Protein AF-A0A969HZE0-F1 (afdb_monomer)

Structure (mmCIF, N/CA/C/O backbone):
data_AF-A0A969HZE0-F1
#
_entry.id   AF-A0A969HZE0-F1
#
loop_
_atom_site.group_PDB
_atom_site.id
_atom_site.type_symbol
_atom_site.label_atom_id
_atom_site.label_alt_id
_atom_site.label_comp_id
_atom_site.label_asym_id
_atom_site.label_entity_id
_atom_site.label_seq_id
_atom_site.pdbx_PDB_ins_code
_atom_site.Cartn_x
_atom_site.Cartn_y
_atom_site.Cartn_z
_atom_site.occupancy
_atom_site.B_iso_or_equiv
_atom_site.auth_seq_id
_atom_site.auth_comp_id
_atom_site.auth_asym_id
_atom_site.auth_atom_id
_atom_site.pdbx_PDB_model_num
ATOM 1 N N . MET A 1 1 ? -9.388 -2.774 -2.047 1.00 79.88 1 MET A N 1
ATOM 2 C CA . MET A 1 1 ? -8.706 -2.949 -3.350 1.00 79.88 1 MET A CA 1
ATOM 3 C C . MET A 1 1 ? -7.986 -1.695 -3.835 1.00 79.88 1 MET A C 1
ATOM 5 O O . MET A 1 1 ? -6.801 -1.813 -4.096 1.00 79.88 1 MET A O 1
ATOM 9 N N . ASP A 1 2 ? -8.616 -0.514 -3.912 1.00 85.75 2 ASP A N 1
ATOM 10 C CA . ASP A 1 2 ? -7.938 0.722 -4.376 1.00 85.75 2 ASP A CA 1
ATOM 11 C C . ASP A 1 2 ? -6.625 1.026 -3.623 1.00 85.75 2 ASP A C 1
ATOM 13 O O . ASP A 1 2 ? -5.567 1.162 -4.235 1.00 85.75 2 ASP A O 1
ATOM 17 N N . LEU A 1 3 ? -6.665 1.025 -2.285 1.00 89.75 3 LEU A N 1
ATOM 18 C CA . LEU A 1 3 ? -5.475 1.239 -1.450 1.00 89.75 3 LEU A CA 1
ATOM 19 C C . LEU A 1 3 ? -4.374 0.200 -1.699 1.00 89.75 3 LEU A C 1
ATOM 21 O O . LEU A 1 3 ? -3.202 0.550 -1.747 1.00 89.75 3 LEU A O 1
ATOM 25 N N . MET A 1 4 ? -4.749 -1.063 -1.909 1.00 89.81 4 MET A N 1
ATOM 26 C CA . MET A 1 4 ? -3.790 -2.153 -2.100 1.00 89.81 4 MET A CA 1
ATOM 27 C C . MET A 1 4 ? -3.133 -2.108 -3.491 1.00 89.81 4 MET A C 1
ATOM 29 O O . MET A 1 4 ? -1.959 -2.428 -3.623 1.00 89.81 4 MET A O 1
ATOM 33 N N . LEU A 1 5 ? -3.863 -1.684 -4.533 1.00 90.19 5 LEU A N 1
ATOM 34 C CA . LEU A 1 5 ? -3.325 -1.568 -5.897 1.00 90.19 5 LEU A CA 1
ATOM 35 C C . LEU A 1 5 ? -2.460 -0.318 -6.083 1.00 90.19 5 LEU A C 1
ATOM 37 O O . LEU A 1 5 ? -1.449 -0.353 -6.789 1.00 90.19 5 LEU A O 1
ATOM 41 N N . THR A 1 6 ? -2.864 0.792 -5.465 1.00 88.19 6 THR A N 1
ATOM 42 C CA . THR A 1 6 ? -2.139 2.064 -5.559 1.00 88.19 6 THR A CA 1
ATOM 43 C C . THR A 1 6 ? -0.951 2.122 -4.603 1.00 88.19 6 THR A C 1
ATOM 45 O O . THR A 1 6 ? 0.063 2.721 -4.955 1.00 88.19 6 THR A O 1
ATOM 48 N N . GLY A 1 7 ? -1.052 1.490 -3.428 1.00 88.25 7 GLY A N 1
ATOM 49 C CA . GLY A 1 7 ? -0.051 1.578 -2.362 1.00 88.25 7 GLY A CA 1
ATOM 50 C C . GLY A 1 7 ? 0.042 2.974 -1.738 1.00 88.25 7 GLY A C 1
ATOM 51 O O . GLY A 1 7 ? 1.069 3.320 -1.161 1.00 88.25 7 GLY A O 1
ATOM 52 N N . ARG A 1 8 ? -0.992 3.811 -1.902 1.00 92.38 8 ARG A N 1
ATOM 53 C CA . ARG A 1 8 ? -0.968 5.206 -1.446 1.00 92.38 8 ARG A CA 1
ATOM 54 C C . ARG A 1 8 ? -1.180 5.319 0.062 1.00 92.38 8 ARG A C 1
ATOM 56 O O . ARG A 1 8 ? -2.030 4.638 0.632 1.00 92.38 8 ARG A O 1
ATOM 63 N N . SER A 1 9 ? -0.483 6.268 0.678 1.00 93.56 9 SER A N 1
ATOM 64 C CA . SER A 1 9 ? -0.722 6.655 2.069 1.00 93.56 9 SER A CA 1
ATOM 65 C C . SER A 1 9 ? -2.033 7.434 2.207 1.00 93.56 9 SER A C 1
ATOM 67 O O . SER A 1 9 ? -2.369 8.267 1.363 1.00 93.56 9 SER A O 1
ATOM 69 N N . VAL A 1 10 ? -2.761 7.194 3.298 1.00 94.44 10 VAL A N 1
ATOM 70 C CA . VAL A 1 10 ? -4.042 7.853 3.597 1.00 94.44 10 VAL A CA 1
ATOM 71 C C . VAL A 1 10 ? -3.855 8.834 4.750 1.00 94.44 10 VAL A C 1
ATOM 73 O O . VAL A 1 10 ? -3.276 8.491 5.779 1.00 94.44 10 VAL A O 1
ATOM 76 N N . ARG A 1 11 ? -4.346 10.070 4.597 1.00 95.25 11 ARG A N 1
ATOM 77 C CA . ARG A 1 11 ? -4.294 11.075 5.675 1.00 95.25 11 ARG A CA 1
ATOM 78 C C . ARG A 1 11 ? -5.274 10.718 6.804 1.00 95.25 11 ARG A C 1
ATOM 80 O O . ARG A 1 11 ? -6.337 10.179 6.504 1.00 95.25 11 ARG A O 1
ATOM 87 N N . PRO A 1 12 ? -5.025 11.117 8.066 1.00 94.31 12 PRO A N 1
ATOM 88 C CA . PRO A 1 12 ? -5.867 10.721 9.203 1.00 94.31 12 PRO A CA 1
ATOM 89 C C . PRO A 1 12 ? -7.367 11.021 9.030 1.00 94.31 12 PRO A C 1
ATOM 91 O O . PRO A 1 12 ? -8.204 10.153 9.254 1.00 94.31 12 PRO A O 1
ATOM 94 N N . LYS A 1 13 ? -7.724 12.216 8.535 1.00 94.81 13 LYS A N 1
ATOM 95 C CA . LYS A 1 13 ? -9.129 12.581 8.259 1.00 94.81 13 LYS A CA 1
ATOM 96 C C . LYS A 1 13 ? -9.785 11.674 7.210 1.00 94.81 13 LYS A C 1
ATOM 98 O O . LYS A 1 13 ? -10.935 11.284 7.364 1.00 94.81 13 LYS A O 1
ATOM 103 N N . GLN A 1 14 ? -9.047 11.324 6.156 1.00 93.44 14 GLN A N 1
ATOM 104 C CA . GLN A 1 14 ? -9.534 10.417 5.114 1.00 93.44 14 GLN A CA 1
ATOM 105 C C . GLN A 1 14 ? -9.658 8.988 5.646 1.00 93.44 14 GLN A C 1
ATOM 107 O O . GLN A 1 14 ? -10.640 8.322 5.345 1.00 93.44 14 GLN A O 1
ATOM 112 N N . ALA A 1 15 ? -8.702 8.542 6.466 1.00 93.94 15 ALA A N 1
ATOM 113 C CA . ALA A 1 15 ? -8.730 7.230 7.102 1.00 93.94 15 ALA A CA 1
ATOM 114 C C . ALA A 1 15 ? -9.975 7.066 7.987 1.00 93.94 15 ALA A C 1
ATOM 116 O O . ALA A 1 15 ? -10.615 6.018 7.938 1.00 93.94 15 ALA A O 1
ATOM 117 N N . LEU A 1 16 ? -10.360 8.110 8.732 1.00 92.31 16 LEU A N 1
ATOM 118 C CA . LEU A 1 16 ? -11.598 8.119 9.515 1.00 92.31 16 LEU A CA 1
ATOM 119 C C . LEU A 1 16 ? -12.835 8.027 8.609 1.00 92.31 16 LEU A C 1
ATOM 121 O O . LEU A 1 16 ? -13.724 7.220 8.865 1.00 92.31 16 LEU A O 1
ATOM 125 N N . ALA A 1 17 ? -12.872 8.812 7.526 1.00 90.88 17 ALA A N 1
ATOM 126 C CA . ALA A 1 17 ? -14.007 8.857 6.601 1.00 90.88 17 ALA A CA 1
ATOM 127 C C . ALA A 1 17 ? -14.256 7.523 5.875 1.00 90.88 17 ALA A C 1
ATOM 129 O O . ALA A 1 17 ? -15.404 7.144 5.664 1.00 90.88 17 ALA A O 1
ATOM 130 N N . ILE A 1 18 ? -13.192 6.798 5.511 1.00 88.88 18 ILE A N 1
ATOM 131 C CA . ILE A 1 18 ? -13.303 5.474 4.871 1.00 88.88 18 ILE A CA 1
ATOM 132 C C . ILE A 1 18 ? -13.442 4.326 5.881 1.00 88.88 18 ILE A C 1
ATOM 134 O O . ILE A 1 18 ? -13.531 3.170 5.474 1.00 88.88 18 ILE A O 1
ATOM 138 N N . GLY A 1 19 ? -13.428 4.629 7.182 1.00 87.88 19 GLY A N 1
ATOM 139 C CA . GLY A 1 19 ? -13.554 3.640 8.250 1.00 87.88 19 GLY A CA 1
ATOM 140 C C . GLY A 1 19 ? -12.313 2.775 8.484 1.00 87.88 19 GLY A C 1
ATOM 141 O O . GLY A 1 19 ? -12.443 1.707 9.067 1.00 87.88 19 GLY A O 1
ATOM 142 N N . LEU A 1 20 ? -11.129 3.219 8.047 1.00 89.88 20 LEU A N 1
ATOM 143 C CA . LEU A 1 20 ? -9.850 2.553 8.337 1.00 89.88 20 LEU A CA 1
ATOM 144 C C . LEU A 1 20 ? -9.406 2.769 9.794 1.00 89.88 20 LEU A C 1
ATOM 146 O O . LEU A 1 20 ? -8.692 1.939 10.345 1.00 89.88 20 LEU A O 1
ATOM 150 N N . VAL A 1 21 ? -9.817 3.884 10.405 1.00 92.06 21 VAL A N 1
ATOM 151 C CA . VAL A 1 21 ? -9.621 4.171 11.834 1.00 92.06 21 VAL A CA 1
ATOM 152 C C . VAL A 1 21 ? -10.948 4.561 12.480 1.00 92.06 21 VAL A C 1
ATOM 154 O O . VAL A 1 21 ? -11.819 5.144 11.826 1.00 92.06 21 VAL A O 1
ATOM 157 N N . ASP A 1 22 ? -11.096 4.270 13.770 1.00 90.06 22 ASP A N 1
ATOM 158 C CA . ASP A 1 22 ? -12.336 4.545 14.505 1.00 90.06 22 ASP A CA 1
ATOM 159 C C . ASP A 1 22 ? -12.388 5.957 15.091 1.00 90.06 22 ASP A C 1
ATOM 161 O O . ASP A 1 22 ? -13.452 6.579 15.098 1.00 90.06 22 ASP A O 1
ATOM 165 N N . ARG A 1 23 ? -11.249 6.482 15.565 1.00 91.06 23 ARG A N 1
ATOM 166 C CA . ARG A 1 23 ? -11.141 7.818 16.172 1.00 91.06 23 ARG A CA 1
ATOM 167 C C . ARG A 1 23 ? -9.825 8.505 15.821 1.00 91.06 23 ARG A C 1
ATOM 169 O O . ARG A 1 23 ? -8.823 7.860 15.529 1.00 91.06 23 ARG A O 1
ATOM 176 N N . LEU A 1 24 ? -9.843 9.834 15.893 1.00 94.12 24 LEU A N 1
ATOM 177 C CA . LEU A 1 24 ? -8.666 10.694 15.790 1.00 94.12 24 LEU A CA 1
ATOM 178 C C . LEU A 1 24 ? -8.455 11.401 17.126 1.00 94.12 24 LEU A C 1
ATOM 180 O O . LEU A 1 24 ? -9.420 11.864 17.727 1.00 94.12 24 LEU A O 1
ATOM 184 N N . ALA A 1 25 ? -7.205 11.509 17.562 1.00 94.25 25 ALA A N 1
ATOM 185 C CA . ALA A 1 25 ? -6.850 12.211 18.788 1.00 94.25 25 ALA A CA 1
ATOM 186 C C . ALA A 1 25 ? -5.553 13.016 18.604 1.00 94.25 25 ALA A C 1
ATOM 188 O O . ALA A 1 25 ? -4.701 12.633 17.791 1.00 94.25 25 ALA A O 1
ATOM 189 N N . PRO A 1 26 ? -5.374 14.123 19.349 1.00 94.56 26 PRO A N 1
ATOM 190 C CA . PRO A 1 26 ? -4.096 14.818 19.434 1.00 94.56 26 PRO A CA 1
ATOM 191 C C . PRO A 1 26 ? -3.003 13.907 19.996 1.00 94.56 26 PRO A C 1
ATOM 193 O O . PRO A 1 26 ? -3.267 13.046 20.834 1.00 94.56 26 PRO A O 1
ATOM 196 N N . ARG A 1 27 ? -1.747 14.144 19.594 1.00 94.19 27 ARG A N 1
ATOM 197 C CA . ARG A 1 27 ? -0.605 13.292 19.968 1.00 94.19 27 ARG A CA 1
ATOM 198 C C . ARG A 1 27 ? -0.459 13.098 21.483 1.00 94.19 27 ARG A C 1
ATOM 200 O O . ARG A 1 27 ? -0.150 11.995 21.913 1.00 94.19 27 ARG A O 1
ATOM 207 N N . ALA A 1 28 ? -0.722 14.143 22.268 1.00 95.88 28 ALA A N 1
ATOM 208 C CA . ALA A 1 28 ? -0.632 14.109 23.728 1.00 95.88 28 ALA A CA 1
ATOM 209 C C . ALA A 1 28 ? -1.649 13.157 24.388 1.00 95.88 28 ALA A C 1
ATOM 211 O O . ALA A 1 28 ? -1.376 12.620 25.453 1.00 95.88 28 ALA A O 1
ATOM 212 N N . GLN A 1 29 ? -2.796 12.919 23.746 1.00 95.12 29 GLN A N 1
ATOM 213 C CA . GLN A 1 29 ? -3.910 12.145 24.307 1.00 95.12 29 GLN A CA 1
ATOM 214 C C . GLN A 1 29 ? -4.049 10.752 23.677 1.00 95.12 29 GLN A C 1
ATOM 216 O O . GLN A 1 29 ? -4.947 9.999 24.047 1.00 95.12 29 GLN A O 1
ATOM 221 N N . LEU A 1 30 ? -3.172 10.377 22.734 1.00 94.38 30 LEU A N 1
ATOM 222 C CA . LEU A 1 30 ? -3.281 9.110 21.997 1.00 94.38 30 LEU A CA 1
ATOM 223 C C . LEU A 1 30 ? -3.383 7.896 22.926 1.00 94.38 30 LEU A C 1
ATOM 225 O O . LEU A 1 30 ? -4.243 7.046 22.721 1.00 94.38 30 LEU A O 1
ATOM 229 N N . ASN A 1 31 ? -2.542 7.837 23.961 1.00 95.19 31 ASN A N 1
ATOM 230 C CA . ASN A 1 31 ? -2.517 6.710 24.894 1.00 95.19 31 ASN A CA 1
ATOM 231 C C . ASN A 1 31 ? -3.789 6.627 25.738 1.00 95.19 31 ASN A C 1
ATOM 233 O O . ASN A 1 31 ? -4.286 5.536 26.000 1.00 95.19 31 ASN A O 1
ATOM 237 N N . GLU A 1 32 ? -4.313 7.769 26.169 1.00 94.62 32 GLU A N 1
ATOM 238 C CA . GLU A 1 32 ? -5.529 7.820 26.973 1.00 94.62 32 GLU A CA 1
ATOM 239 C C . GLU A 1 32 ? -6.747 7.402 26.145 1.00 94.62 32 GLU A C 1
ATOM 241 O O . GLU A 1 32 ? -7.491 6.506 26.543 1.0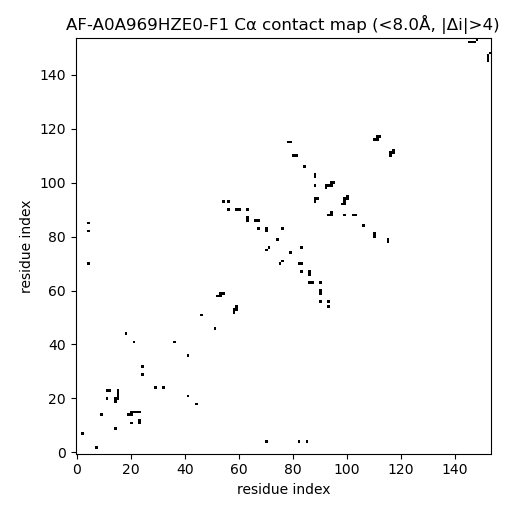0 94.62 32 GLU A O 1
ATOM 246 N N . VAL A 1 33 ? -6.888 7.956 24.938 1.00 93.88 33 VAL A N 1
ATOM 247 C CA . VAL A 1 33 ? -7.973 7.602 24.012 1.00 93.88 33 VAL A CA 1
ATOM 248 C C . VAL A 1 33 ? -7.882 6.135 23.582 1.00 93.88 33 VAL A C 1
ATOM 250 O O . VAL A 1 33 ? -8.910 5.467 23.482 1.00 93.88 33 VAL A O 1
ATOM 253 N N . ALA A 1 34 ? -6.673 5.602 23.375 1.00 93.81 34 ALA A N 1
ATOM 254 C CA . ALA A 1 34 ? -6.472 4.187 23.068 1.00 93.81 34 ALA A CA 1
ATOM 255 C C . ALA A 1 34 ? -6.903 3.277 24.230 1.00 93.81 34 ALA A C 1
ATOM 257 O O . ALA A 1 34 ? -7.599 2.291 23.996 1.00 93.81 34 ALA A O 1
ATOM 258 N N . LYS A 1 35 ? -6.560 3.625 25.481 1.00 95.06 35 LYS A N 1
ATOM 259 C CA . LYS A 1 35 ? -7.024 2.892 26.673 1.00 95.06 35 LYS A CA 1
ATOM 260 C C . LYS A 1 35 ? -8.547 2.916 26.785 1.00 95.06 35 LYS A C 1
ATOM 262 O O . LYS A 1 35 ? -9.157 1.876 27.008 1.00 95.06 35 LYS A O 1
ATOM 267 N N . GLN A 1 36 ? -9.163 4.079 26.584 1.00 93.75 36 GLN A N 1
ATOM 268 C CA . GLN A 1 36 ? -10.621 4.213 26.617 1.00 93.75 36 GLN A CA 1
ATOM 269 C C . GLN A 1 36 ? -11.303 3.374 25.528 1.00 93.75 36 GLN A C 1
ATOM 271 O O . GLN A 1 36 ? -12.315 2.738 25.806 1.00 93.75 36 GLN A O 1
ATOM 276 N N . LEU A 1 37 ? -10.742 3.334 24.314 1.00 92.62 37 LEU A N 1
ATOM 277 C CA . LEU A 1 37 ? -11.232 2.481 23.225 1.00 92.62 37 LEU A CA 1
ATOM 278 C C . LEU A 1 37 ? -11.061 0.988 23.522 1.00 92.62 37 LEU A C 1
ATOM 280 O O . LEU A 1 37 ? -11.927 0.204 23.155 1.00 92.62 37 LEU A O 1
ATOM 284 N N . ALA A 1 38 ? -9.969 0.588 24.173 1.00 91.75 38 ALA A N 1
ATOM 285 C CA . ALA A 1 38 ? -9.745 -0.806 24.547 1.00 91.75 38 ALA A CA 1
ATOM 286 C C . ALA A 1 38 ? -10.716 -1.274 25.645 1.00 91.75 38 ALA A C 1
ATOM 288 O O . ALA A 1 38 ? -11.190 -2.405 25.595 1.00 91.75 38 ALA A O 1
ATOM 289 N N . LEU A 1 39 ? -11.025 -0.402 26.612 1.00 94.88 39 LEU A N 1
ATOM 290 C CA . LEU A 1 39 ? -11.981 -0.690 27.687 1.00 94.88 39 LEU A CA 1
ATOM 291 C C . LEU A 1 39 ? -13.436 -0.659 27.201 1.00 94.88 39 LEU A C 1
ATOM 293 O O . LEU A 1 39 ? -14.241 -1.471 27.643 1.00 94.88 39 LEU A O 1
ATOM 297 N N . ASN A 1 40 ? -13.766 0.258 26.289 1.00 91.44 40 ASN A N 1
ATOM 298 C CA . ASN A 1 40 ? -15.103 0.418 25.719 1.00 91.44 40 ASN A CA 1
ATOM 299 C C . ASN A 1 40 ? -15.028 0.339 24.186 1.00 91.44 40 ASN A C 1
ATOM 301 O O . ASN A 1 40 ? -15.056 1.379 23.511 1.00 91.44 40 ASN A O 1
ATOM 305 N N . PRO A 1 41 ? -14.897 -0.876 23.623 1.00 87.06 41 PRO A N 1
ATOM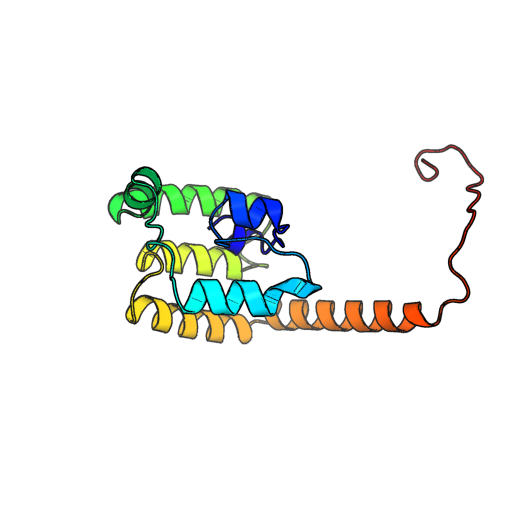 306 C CA . PRO A 1 41 ? -14.737 -1.048 22.190 1.00 87.06 41 PRO A CA 1
ATOM 307 C C . PRO A 1 41 ? -16.007 -0.613 21.446 1.00 87.06 41 PRO A C 1
ATOM 309 O O . PRO A 1 41 ? -17.114 -1.000 21.830 1.00 87.06 41 PRO A O 1
ATOM 312 N N . PRO A 1 42 ? -15.883 0.184 20.368 1.00 84.88 42 PRO A N 1
ATOM 313 C CA . PRO A 1 42 ? -17.024 0.502 19.525 1.00 84.88 42 PRO A CA 1
ATOM 314 C C . PRO A 1 42 ? -17.550 -0.772 18.839 1.00 84.88 42 PRO A C 1
ATOM 316 O O . PRO A 1 42 ? -16.796 -1.732 18.646 1.00 84.88 42 PRO A O 1
ATOM 319 N N . PRO A 1 43 ? -18.829 -0.792 18.423 1.00 83.31 43 PRO A N 1
ATOM 320 C CA . PRO A 1 43 ? -19.370 -1.918 17.675 1.00 83.31 43 PRO A CA 1
ATOM 321 C C . PRO A 1 43 ? -18.567 -2.134 16.390 1.00 83.31 43 PRO A C 1
ATOM 323 O O . PRO A 1 43 ? -18.206 -1.179 15.696 1.00 83.31 43 PRO A O 1
ATOM 326 N N . GLN A 1 44 ? -18.307 -3.401 16.062 1.00 78.69 44 GLN A N 1
ATOM 327 C CA . GLN A 1 44 ? -17.553 -3.753 14.865 1.00 78.69 44 GLN A CA 1
ATOM 328 C C . GLN A 1 44 ? -18.259 -3.211 13.621 1.00 78.69 44 GLN A C 1
ATOM 330 O O . GLN A 1 44 ? -19.397 -3.574 13.307 1.00 78.69 44 GLN A O 1
ATOM 335 N N . ARG A 1 45 ? -17.565 -2.343 12.881 1.00 73.81 45 ARG A N 1
ATOM 336 C CA . ARG A 1 45 ? -18.054 -1.864 11.592 1.00 73.81 45 ARG A CA 1
ATOM 337 C C . ARG A 1 45 ? -18.006 -3.008 10.601 1.00 73.81 45 ARG A C 1
ATOM 339 O O . ARG A 1 45 ? -16.948 -3.526 10.257 1.00 73.81 45 ARG A O 1
ATOM 346 N N . SER A 1 46 ? -19.177 -3.386 10.123 1.00 69.56 46 SER A N 1
ATOM 347 C CA . SER A 1 46 ? -19.292 -4.384 9.078 1.00 69.56 46 SER A CA 1
ATOM 348 C C . SER A 1 46 ? -19.284 -3.710 7.705 1.00 69.56 46 SER A C 1
ATOM 350 O O . SER A 1 46 ? -19.775 -2.589 7.562 1.00 69.56 46 SER A O 1
ATOM 352 N N . ALA A 1 47 ? -18.730 -4.384 6.694 1.00 71.50 47 ALA A N 1
ATOM 353 C CA . ALA A 1 47 ? -18.738 -3.868 5.328 1.00 71.50 47 ALA A CA 1
ATOM 354 C C . ALA A 1 47 ? -20.171 -3.515 4.898 1.00 71.50 47 ALA A C 1
ATOM 356 O O . ALA A 1 47 ? -21.105 -4.281 5.169 1.00 71.50 47 ALA A O 1
ATOM 357 N N . SER A 1 48 ? -20.323 -2.373 4.219 1.00 77.19 48 SER A N 1
ATOM 358 C CA . SER A 1 48 ? -21.617 -1.911 3.702 1.00 77.19 48 SER A CA 1
ATOM 359 C C . SER A 1 48 ? -22.262 -2.998 2.838 1.00 77.19 48 SER A C 1
ATOM 361 O O . SER A 1 48 ? -21.560 -3.765 2.175 1.00 77.19 48 SER A O 1
ATOM 363 N N . PHE A 1 49 ? -23.595 -3.062 2.810 1.00 72.75 49 PHE A N 1
ATOM 364 C CA . PHE A 1 49 ? -24.340 -4.049 2.020 1.00 72.75 49 PHE A CA 1
ATOM 365 C C . PHE A 1 49 ? -23.871 -4.095 0.555 1.00 72.75 49 PHE A C 1
ATOM 367 O O . PHE A 1 49 ? -23.647 -5.169 0.002 1.00 72.75 49 PHE A O 1
ATOM 374 N N . VAL A 1 50 ? -23.583 -2.928 -0.031 1.00 72.31 50 VAL A N 1
ATOM 375 C CA . VAL A 1 50 ? -23.025 -2.808 -1.387 1.00 72.31 50 VAL A CA 1
ATOM 376 C C . VAL A 1 50 ? -21.640 -3.458 -1.493 1.00 72.31 50 VAL A C 1
ATOM 378 O O . VAL A 1 50 ? -21.367 -4.182 -2.444 1.00 72.31 50 VAL A O 1
ATOM 381 N N . GLN A 1 51 ? -20.760 -3.258 -0.510 1.00 74.69 51 GLN A N 1
ATOM 382 C CA . GLN A 1 51 ? -19.423 -3.869 -0.499 1.00 74.69 51 GLN A CA 1
ATOM 383 C C . GLN A 1 51 ? -19.492 -5.388 -0.325 1.00 74.69 51 GLN A C 1
ATOM 385 O O . GLN A 1 51 ? -18.712 -6.111 -0.942 1.00 74.69 51 GLN A O 1
ATOM 390 N N . ARG A 1 52 ? -20.439 -5.883 0.480 1.00 75.00 52 ARG A N 1
ATOM 391 C CA . ARG A 1 52 ? -20.701 -7.322 0.619 1.00 75.00 52 ARG A CA 1
ATOM 392 C C . ARG A 1 52 ? -21.184 -7.921 -0.701 1.00 75.00 52 ARG A C 1
ATOM 394 O O . ARG A 1 52 ? -20.658 -8.950 -1.111 1.00 75.00 52 ARG A O 1
ATOM 401 N N . LEU A 1 53 ? -22.101 -7.239 -1.392 1.00 73.81 53 LEU A N 1
ATOM 402 C CA . LEU A 1 53 ? -22.614 -7.655 -2.699 1.00 73.81 53 LEU A CA 1
ATOM 403 C C . LEU A 1 53 ? -21.504 -7.691 -3.763 1.00 73.81 53 LEU A C 1
ATOM 405 O O . LEU A 1 53 ? -21.380 -8.660 -4.507 1.00 73.81 53 LEU A O 1
ATOM 409 N N . LEU A 1 54 ? -20.642 -6.672 -3.798 1.00 71.69 54 LEU A N 1
ATOM 410 C CA . LEU A 1 54 ? -19.497 -6.617 -4.717 1.00 71.69 54 LEU A CA 1
ATOM 411 C C . LEU A 1 54 ? -18.422 -7.669 -4.402 1.00 71.69 54 LEU A C 1
ATOM 413 O O . LEU A 1 54 ? -17.671 -8.069 -5.292 1.00 71.69 54 LEU A O 1
ATOM 417 N N . ASN A 1 55 ? -18.361 -8.135 -3.154 1.00 74.69 55 ASN A N 1
ATOM 418 C CA . ASN A 1 55 ? -17.496 -9.230 -2.726 1.00 74.69 55 ASN A CA 1
ATOM 419 C C . ASN A 1 55 ? -18.121 -10.618 -2.944 1.00 74.69 55 ASN A C 1
ATOM 421 O O . ASN A 1 55 ? -17.486 -11.605 -2.574 1.00 74.69 55 ASN A O 1
ATOM 425 N N . LEU A 1 56 ? -19.304 -10.747 -3.553 1.00 76.88 56 LEU A N 1
ATOM 426 C CA . LEU A 1 56 ? -19.872 -12.053 -3.897 1.00 76.88 56 LEU A CA 1
ATOM 427 C C . LEU A 1 56 ? -19.055 -12.755 -4.991 1.00 76.88 56 LEU A C 1
ATOM 429 O O . LEU A 1 56 ? -18.630 -12.137 -5.968 1.00 76.88 56 LEU A O 1
ATOM 433 N N . ALA A 1 57 ? -18.883 -14.073 -4.853 1.00 74.62 57 ALA A N 1
ATOM 434 C CA . ALA A 1 57 ? -18.130 -14.919 -5.783 1.00 74.62 57 ALA A CA 1
ATOM 435 C C . ALA A 1 57 ? -18.489 -14.736 -7.280 1.00 74.62 57 ALA A C 1
ATOM 437 O O . ALA A 1 57 ? -17.555 -14.595 -8.071 1.00 74.62 57 ALA A O 1
ATOM 438 N N . PRO A 1 58 ? -19.772 -14.651 -7.700 1.00 79.62 58 PRO A N 1
ATOM 439 C CA . PRO A 1 58 ? -20.115 -14.445 -9.113 1.00 79.62 58 PRO A CA 1
ATOM 440 C C . PRO A 1 58 ? -19.769 -13.045 -9.648 1.00 79.62 58 PRO A C 1
ATOM 442 O O . PRO A 1 58 ? -19.570 -12.874 -10.848 1.00 79.62 58 PRO A O 1
ATOM 445 N N . VAL A 1 59 ? -19.661 -12.035 -8.778 1.00 82.88 59 VAL A N 1
ATOM 446 C CA . VAL A 1 59 ? -19.426 -10.631 -9.167 1.00 82.88 59 VAL A CA 1
ATOM 447 C C . VAL A 1 59 ? -17.927 -10.320 -9.291 1.00 82.88 59 VAL A C 1
ATOM 449 O O . VAL A 1 59 ? -17.506 -9.546 -10.159 1.00 82.88 59 VAL A O 1
ATOM 452 N N . ARG A 1 60 ? -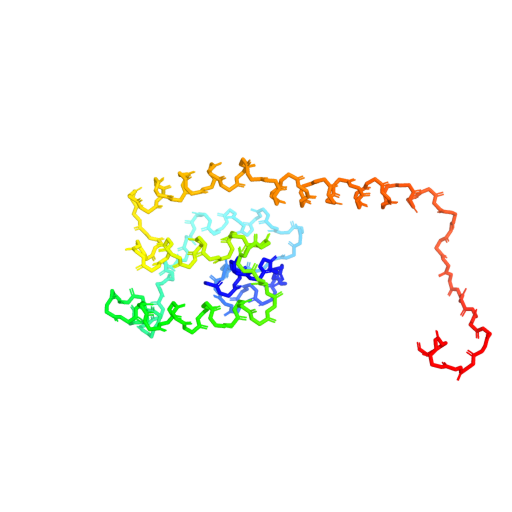17.091 -10.983 -8.482 1.00 85.56 60 ARG A N 1
ATOM 453 C CA . ARG A 1 60 ? -15.624 -10.839 -8.481 1.00 85.56 60 ARG A CA 1
ATOM 454 C C . ARG A 1 60 ? -14.946 -10.943 -9.855 1.00 85.56 60 ARG A C 1
ATOM 456 O O . ARG A 1 60 ? -14.111 -10.079 -10.12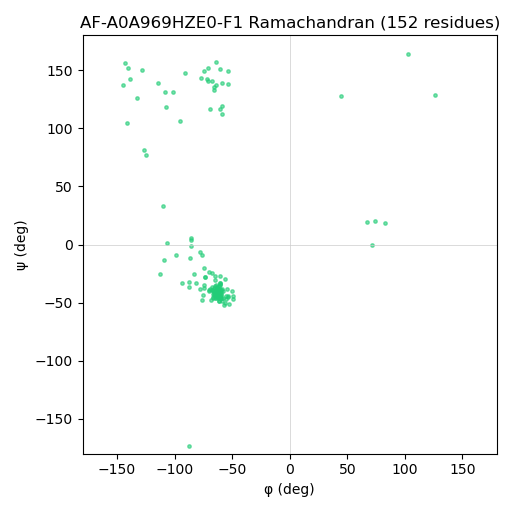3 1.00 85.56 60 ARG A O 1
ATOM 463 N N . PRO A 1 61 ? -15.232 -11.919 -10.744 1.00 87.62 61 PRO A N 1
ATOM 464 C CA . PRO A 1 61 ? -14.518 -12.034 -12.020 1.00 87.62 61 PRO A CA 1
ATOM 465 C C . PRO A 1 61 ? -14.729 -10.820 -12.937 1.00 87.62 61 PRO A C 1
ATOM 467 O O . PRO A 1 61 ? -13.781 -10.367 -13.587 1.00 87.62 61 PRO A O 1
ATOM 470 N N . LEU A 1 62 ? -15.933 -10.235 -12.944 1.00 88.94 62 LEU A N 1
ATOM 471 C CA . LEU A 1 62 ? -16.228 -9.033 -13.726 1.00 88.94 62 LEU A CA 1
ATOM 472 C C . LEU A 1 62 ? -15.453 -7.819 -13.193 1.00 88.94 62 LEU A C 1
ATOM 474 O O . LEU A 1 62 ? -14.825 -7.085 -13.965 1.00 88.94 62 LEU A O 1
ATOM 478 N N . LEU A 1 63 ? -15.452 -7.631 -11.870 1.00 88.62 63 LEU A N 1
ATOM 479 C CA . LEU A 1 63 ? -14.688 -6.565 -11.216 1.00 88.62 63 LEU A CA 1
ATOM 480 C C . LEU A 1 63 ? -13.186 -6.743 -11.430 1.00 88.62 63 LEU A C 1
ATOM 482 O O . LEU A 1 63 ? -12.501 -5.782 -11.774 1.00 88.62 63 LEU A O 1
ATOM 486 N N . ALA A 1 64 ? -12.682 -7.967 -11.301 1.00 90.50 64 ALA A N 1
ATOM 487 C CA . ALA A 1 64 ? -11.282 -8.286 -11.526 1.00 90.50 64 ALA A CA 1
ATOM 488 C C . ALA A 1 64 ? -10.856 -7.950 -12.964 1.00 90.50 64 ALA A C 1
ATOM 490 O O . ALA A 1 64 ? -9.774 -7.400 -13.166 1.00 90.50 64 ALA A O 1
ATOM 491 N N . ARG A 1 65 ? -11.708 -8.195 -13.973 1.00 91.94 65 ARG A N 1
ATOM 492 C CA . ARG A 1 65 ? -11.434 -7.781 -15.363 1.00 91.94 65 ARG A CA 1
ATOM 493 C C . ARG A 1 65 ? -11.275 -6.264 -15.484 1.00 91.94 65 ARG A C 1
ATOM 495 O O . ARG A 1 65 ? -10.312 -5.806 -16.096 1.00 91.94 65 ARG A O 1
ATOM 502 N N . ARG A 1 66 ? -12.175 -5.487 -14.869 1.00 91.44 66 ARG A N 1
ATOM 503 C CA . ARG A 1 66 ? -12.067 -4.015 -14.833 1.00 91.44 66 ARG A CA 1
ATOM 504 C C . ARG A 1 66 ? -10.809 -3.547 -14.098 1.00 91.44 66 ARG A C 1
ATOM 506 O O . ARG A 1 66 ? -10.102 -2.689 -14.617 1.00 91.44 66 ARG A O 1
ATOM 513 N N . MET A 1 67 ? -10.495 -4.136 -12.943 1.00 91.81 67 MET A N 1
ATOM 514 C CA . MET A 1 67 ? -9.292 -3.799 -12.172 1.00 91.81 67 MET A CA 1
ATOM 515 C C . MET A 1 67 ? -8.013 -4.083 -12.968 1.00 91.81 67 MET A C 1
ATOM 517 O O . MET A 1 67 ? -7.129 -3.231 -13.017 1.00 91.81 67 MET A O 1
ATOM 521 N N . ARG A 1 68 ? -7.927 -5.229 -13.660 1.00 93.94 68 ARG A N 1
ATOM 522 C CA . ARG A 1 68 ? -6.778 -5.546 -14.528 1.00 93.94 68 ARG A CA 1
ATOM 523 C C . ARG A 1 68 ? -6.636 -4.538 -15.664 1.00 93.94 68 ARG A C 1
ATOM 525 O O . ARG A 1 68 ? -5.528 -4.079 -15.912 1.00 93.94 68 ARG A O 1
ATOM 532 N N . ALA A 1 69 ? -7.738 -4.156 -16.312 1.00 91.56 69 ALA A N 1
ATOM 533 C CA . ALA A 1 69 ? -7.715 -3.149 -17.373 1.00 91.56 69 ALA A CA 1
ATOM 534 C C . ALA A 1 69 ? -7.231 -1.780 -16.863 1.00 91.56 69 ALA A C 1
ATOM 536 O O . ALA A 1 69 ? -6.456 -1.111 -17.540 1.00 91.56 69 ALA A O 1
ATOM 537 N N . GLN A 1 70 ? -7.640 -1.376 -15.657 1.00 90.75 70 GLN A N 1
ATOM 538 C CA . GLN A 1 70 ? -7.181 -0.132 -15.040 1.00 90.75 70 GLN A CA 1
ATOM 539 C C . GLN A 1 70 ? -5.688 -0.179 -14.694 1.00 90.75 70 GLN A C 1
ATOM 541 O O . GLN A 1 70 ? -4.964 0.769 -14.990 1.00 90.75 70 GLN A O 1
ATOM 546 N N . VAL A 1 71 ? -5.215 -1.281 -14.106 1.00 91.88 71 VAL A N 1
ATOM 547 C CA . VAL A 1 71 ? -3.793 -1.471 -13.788 1.00 91.88 71 VAL A CA 1
ATOM 548 C C . VAL A 1 71 ? -2.947 -1.487 -15.060 1.00 91.88 71 VAL A C 1
ATOM 550 O O . VAL A 1 71 ? -1.904 -0.840 -15.090 1.00 91.88 71 VAL A O 1
ATOM 553 N N . ALA A 1 72 ? -3.410 -2.148 -16.123 1.00 92.12 72 ALA A N 1
ATOM 554 C CA . ALA A 1 72 ? -2.688 -2.260 -17.389 1.00 92.12 72 ALA A CA 1
ATOM 555 C C . ALA A 1 72 ? -2.401 -0.912 -18.061 1.00 92.12 72 ALA A C 1
ATOM 557 O O . ALA A 1 72 ? -1.392 -0.795 -18.750 1.00 92.12 72 ALA A O 1
ATOM 558 N N . ARG A 1 73 ? -3.223 0.119 -17.812 1.00 91.06 73 ARG A N 1
ATOM 559 C CA . ARG A 1 73 ? -2.981 1.481 -18.322 1.00 91.06 73 ARG A CA 1
ATOM 560 C C . ARG A 1 73 ? -1.719 2.125 -17.750 1.00 91.06 73 ARG A C 1
ATOM 562 O O . ARG A 1 73 ? -1.114 2.948 -18.420 1.00 91.06 73 ARG A O 1
ATOM 569 N N . ALA A 1 74 ? -1.349 1.784 -16.517 1.00 86.88 74 ALA A N 1
ATOM 570 C CA . ALA A 1 74 ? -0.218 2.396 -15.819 1.00 86.88 74 ALA A CA 1
ATOM 571 C C . ALA A 1 74 ? 0.950 1.427 -15.593 1.00 86.88 74 ALA A C 1
ATOM 573 O O . ALA A 1 74 ? 2.084 1.856 -15.401 1.00 86.88 74 ALA A O 1
ATOM 574 N N . ARG A 1 75 ? 0.680 0.119 -15.535 1.00 88.81 75 ARG A N 1
ATOM 575 C CA . ARG A 1 75 ? 1.642 -0.906 -15.119 1.00 88.81 75 ARG A CA 1
ATOM 576 C C . ARG A 1 75 ? 1.484 -2.153 -15.981 1.00 88.81 75 ARG A C 1
ATOM 578 O O . ARG A 1 75 ? 0.559 -2.945 -15.790 1.00 88.81 75 ARG A O 1
ATOM 585 N N . ALA A 1 76 ? 2.415 -2.354 -16.907 1.00 91.19 76 ALA A N 1
ATOM 586 C CA . ALA A 1 76 ? 2.474 -3.564 -17.719 1.00 91.19 76 ALA A CA 1
ATOM 587 C C . ALA A 1 76 ? 2.742 -4.807 -16.850 1.00 91.19 76 ALA A C 1
ATOM 589 O O . ALA A 1 76 ? 3.591 -4.783 -15.955 1.00 91.19 76 ALA A O 1
ATOM 590 N N . ARG A 1 77 ? 2.034 -5.909 -17.132 1.00 89.56 77 ARG A N 1
ATOM 591 C CA . ARG A 1 77 ? 2.119 -7.159 -16.352 1.00 89.56 77 ARG A CA 1
ATOM 592 C C . ARG A 1 77 ? 3.511 -7.790 -16.365 1.00 89.56 77 ARG A C 1
ATOM 594 O O . ARG A 1 77 ? 3.918 -8.340 -15.348 1.00 89.56 77 ARG A O 1
ATOM 601 N N . SER A 1 78 ? 4.226 -7.688 -17.485 1.00 90.19 78 SER A N 1
ATOM 602 C CA . SER A 1 78 ? 5.594 -8.201 -17.646 1.00 90.19 78 SER A CA 1
ATOM 603 C C . SER A 1 78 ? 6.577 -7.561 -16.664 1.00 90.19 78 SER A C 1
ATOM 605 O O . SER A 1 78 ? 7.442 -8.243 -16.126 1.00 90.19 78 SER A O 1
ATOM 607 N N . HIS A 1 79 ? 6.422 -6.263 -16.399 1.00 92.06 79 HIS A N 1
ATOM 608 C CA . HIS A 1 79 ? 7.325 -5.509 -15.531 1.00 92.06 79 HIS A CA 1
ATOM 609 C C . HIS A 1 79 ? 6.845 -5.463 -14.081 1.00 92.06 79 HIS A C 1
ATOM 611 O O . HIS A 1 79 ? 7.669 -5.476 -13.170 1.00 92.06 79 HIS A O 1
ATOM 617 N N . TYR A 1 80 ? 5.528 -5.446 -13.854 1.00 94.25 80 TYR A N 1
ATOM 618 C CA . TYR A 1 80 ? 4.919 -5.290 -12.534 1.00 94.25 80 TYR A CA 1
ATOM 619 C C . TYR A 1 80 ? 3.917 -6.422 -12.260 1.00 94.25 80 TYR A C 1
ATOM 621 O O . TYR A 1 80 ? 2.712 -6.217 -12.411 1.00 94.25 80 TYR A O 1
ATOM 629 N N . PRO A 1 81 ? 4.377 -7.613 -11.833 1.00 94.38 81 PRO A N 1
ATOM 630 C CA . PRO A 1 81 ? 3.499 -8.762 -11.598 1.00 94.38 81 PRO A CA 1
ATOM 631 C C . PRO A 1 81 ? 2.642 -8.635 -10.326 1.00 94.38 81 PRO A C 1
ATOM 633 O O . PRO A 1 81 ? 1.537 -9.174 -10.277 1.00 94.38 81 PRO A O 1
ATOM 636 N N . ALA A 1 82 ? 3.108 -7.897 -9.311 1.00 94.56 82 ALA A N 1
ATOM 637 C CA . ALA A 1 82 ? 2.464 -7.845 -7.993 1.00 94.56 82 ALA A CA 1
ATOM 638 C C . ALA A 1 82 ? 1.002 -7.343 -8.004 1.00 94.56 82 ALA A C 1
ATOM 640 O O . ALA A 1 82 ? 0.155 -8.015 -7.415 1.00 94.56 82 ALA A O 1
ATOM 641 N N . PRO A 1 83 ? 0.637 -6.246 -8.705 1.00 94.25 83 PRO A N 1
ATOM 642 C CA . PRO A 1 83 ? -0.758 -5.803 -8.772 1.00 94.25 83 PRO A CA 1
ATOM 643 C C . PRO A 1 83 ? -1.705 -6.840 -9.393 1.00 94.25 83 PRO A C 1
ATOM 645 O O . PRO A 1 83 ?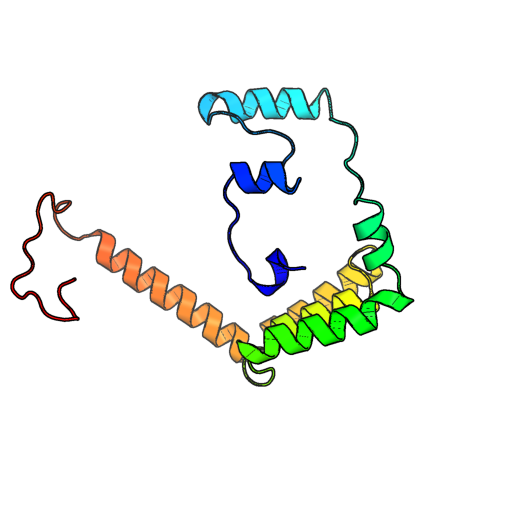 -2.863 -6.931 -8.999 1.00 94.25 83 PRO A O 1
ATOM 648 N N . TYR A 1 84 ? -1.224 -7.635 -10.353 1.00 95.19 84 TYR A N 1
ATOM 649 C CA . TYR A 1 84 ? -2.028 -8.674 -11.001 1.00 95.19 84 TYR A CA 1
ATOM 650 C C . TYR A 1 84 ? -2.199 -9.887 -10.089 1.00 95.19 84 TYR A C 1
ATOM 652 O O . TYR A 1 84 ? -3.320 -10.366 -9.942 1.00 95.19 84 TYR A O 1
ATOM 660 N N . ALA A 1 85 ? -1.126 -10.320 -9.420 1.00 94.44 85 ALA A N 1
ATOM 661 C CA . ALA A 1 85 ? -1.189 -11.386 -8.422 1.00 94.44 85 ALA A CA 1
ATOM 662 C C . ALA A 1 85 ? -2.175 -11.043 -7.292 1.00 94.44 85 ALA A C 1
ATOM 664 O O . ALA A 1 85 ? -2.974 -11.882 -6.883 1.00 94.44 85 ALA A O 1
ATOM 665 N N . LEU A 1 86 ? -2.195 -9.780 -6.860 1.00 94.06 86 LEU A N 1
ATOM 666 C CA . LEU A 1 86 ? -3.145 -9.284 -5.869 1.00 94.06 86 LEU A CA 1
ATOM 667 C C . LEU A 1 86 ? -4.608 -9.401 -6.334 1.00 94.06 86 LEU A C 1
ATOM 669 O O . LEU A 1 86 ? -5.472 -9.837 -5.573 1.00 94.06 86 LEU A O 1
ATOM 673 N N . ILE A 1 87 ? -4.896 -9.022 -7.585 1.00 93.44 87 ILE A N 1
ATOM 674 C CA . ILE A 1 87 ? -6.243 -9.151 -8.1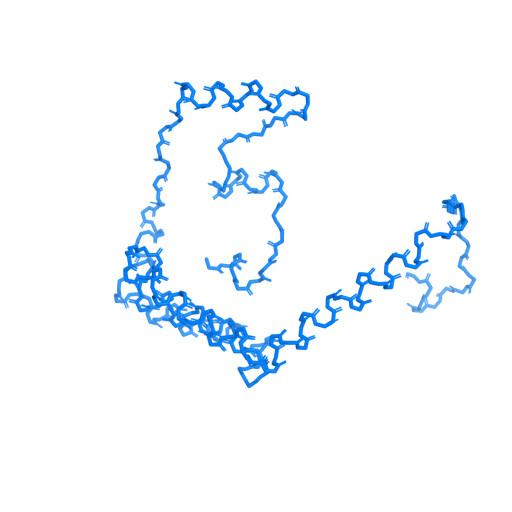65 1.00 93.44 87 ILE A CA 1
ATOM 675 C C . ILE A 1 87 ? -6.635 -10.628 -8.277 1.00 93.44 87 ILE A C 1
ATOM 677 O O . ILE A 1 87 ? -7.781 -10.972 -7.989 1.00 93.44 87 ILE A O 1
ATOM 681 N N . ASP A 1 88 ? -5.702 -11.496 -8.671 1.00 93.31 88 ASP A N 1
ATOM 682 C CA . ASP A 1 88 ? -5.937 -12.935 -8.813 1.00 93.31 88 ASP A CA 1
ATOM 683 C C . ASP A 1 88 ? -6.253 -13.590 -7.455 1.00 93.31 88 ASP A C 1
ATOM 685 O O . ASP A 1 88 ? -7.214 -14.358 -7.354 1.00 93.31 88 ASP A O 1
ATOM 689 N N . LEU A 1 89 ? -5.509 -13.236 -6.400 1.00 92.69 89 LEU A N 1
ATOM 690 C CA . LEU A 1 89 ? -5.772 -13.681 -5.026 1.00 92.69 89 LEU A CA 1
ATOM 691 C C . LEU A 1 89 ? -7.141 -13.214 -4.531 1.00 92.69 89 LEU A C 1
ATOM 693 O O . LEU A 1 89 ? -7.929 -14.023 -4.037 1.00 92.69 89 LEU A O 1
ATOM 697 N N . TRP A 1 90 ? -7.456 -11.928 -4.704 1.00 91.38 90 TRP A N 1
ATOM 698 C CA . TRP A 1 90 ? -8.753 -11.386 -4.301 1.00 91.38 90 TRP A CA 1
ATOM 699 C C . TRP A 1 90 ? -9.908 -12.041 -5.068 1.00 91.38 90 TRP A C 1
ATOM 701 O O . TRP A 1 90 ? -10.918 -12.403 -4.464 1.00 91.38 90 TRP A O 1
ATOM 711 N N . GLN A 1 91 ? -9.757 -12.259 -6.377 1.00 91.06 91 GLN A N 1
ATOM 712 C CA . GLN A 1 91 ? -10.783 -12.916 -7.186 1.00 91.06 91 GLN A CA 1
ATOM 713 C C . GLN A 1 91 ? -11.079 -14.333 -6.671 1.00 91.06 91 GLN A C 1
ATOM 715 O O . GLN A 1 91 ? -12.248 -14.706 -6.578 1.00 91.06 91 GLN A O 1
ATOM 720 N N . ARG A 1 92 ? -10.039 -15.105 -6.327 1.00 88.62 92 ARG A N 1
ATOM 721 C CA . ARG A 1 92 ? -10.168 -16.505 -5.887 1.00 88.62 92 ARG A CA 1
ATOM 722 C C . ARG A 1 92 ? -10.669 -16.631 -4.450 1.00 88.62 92 ARG A C 1
ATOM 724 O O . ARG A 1 92 ? -11.611 -17.374 -4.204 1.00 88.62 92 ARG A O 1
ATOM 731 N N . TYR A 1 93 ? -10.081 -15.885 -3.519 1.00 87.69 93 TYR A N 1
ATOM 732 C CA . TYR A 1 93 ? -10.285 -16.106 -2.083 1.00 87.69 93 TYR A CA 1
ATOM 733 C C . TYR A 1 93 ? -11.118 -15.019 -1.397 1.00 87.69 93 TYR A C 1
ATOM 735 O O . TYR A 1 93 ? -11.578 -15.204 -0.277 1.00 87.69 93 TYR A O 1
ATOM 743 N N . GLY A 1 94 ? -11.346 -13.870 -2.038 1.00 82.00 94 GLY A N 1
ATOM 744 C CA . GLY A 1 94 ? -12.164 -12.788 -1.476 1.00 82.00 94 GLY A CA 1
ATOM 745 C C . GLY A 1 94 ? -11.537 -12.024 -0.314 1.00 82.00 94 GLY A C 1
ATOM 746 O O . GLY A 1 94 ? -12.154 -11.081 0.171 1.00 82.00 94 GLY A O 1
ATOM 747 N N . GLY A 1 95 ? -10.325 -12.399 0.105 1.00 72.31 95 GLY A N 1
ATOM 748 C CA . GLY A 1 95 ? -9.563 -11.704 1.142 1.00 72.31 95 GLY A CA 1
ATOM 749 C C . GLY A 1 95 ? -9.935 -12.066 2.581 1.00 72.31 95 GLY A C 1
ATOM 750 O O . GLY A 1 95 ? -9.610 -11.296 3.477 1.00 72.31 95 GLY A O 1
ATOM 751 N N . ALA A 1 96 ? -10.608 -13.197 2.821 1.00 75.06 96 ALA A N 1
ATOM 752 C CA . ALA A 1 96 ? -10.911 -13.659 4.175 1.00 75.06 96 ALA A CA 1
ATOM 753 C C . ALA A 1 96 ? -10.717 -15.174 4.320 1.00 75.06 96 ALA A C 1
ATOM 755 O O . ALA A 1 96 ? -11.052 -15.944 3.421 1.00 75.06 96 ALA A O 1
ATOM 756 N N . GLY A 1 97 ? -10.213 -15.584 5.484 1.00 84.19 97 GLY A N 1
ATOM 757 C CA . GLY A 1 97 ? -10.069 -16.985 5.876 1.00 84.19 97 GLY A CA 1
ATOM 758 C C . GLY A 1 97 ? -8.639 -17.537 5.770 1.00 84.19 97 GLY A C 1
ATOM 759 O O . GLY A 1 97 ? -7.784 -16.954 5.102 1.00 84.19 97 GLY A O 1
ATOM 760 N N . PRO A 1 98 ? -8.373 -18.685 6.417 1.00 87.44 98 PRO A N 1
ATOM 761 C CA . PRO A 1 98 ? -7.032 -19.269 6.520 1.00 87.44 98 PRO A CA 1
ATOM 762 C C . PRO A 1 98 ? -6.433 -19.632 5.155 1.00 87.44 98 PRO A C 1
ATOM 764 O O . PRO A 1 98 ? -5.261 -19.371 4.905 1.00 87.44 98 PRO A O 1
ATOM 767 N N . GLN A 1 99 ? -7.254 -20.133 4.226 1.00 89.00 99 GLN A N 1
ATOM 768 C CA . GLN A 1 99 ? -6.817 -20.448 2.861 1.00 89.00 99 GLN A CA 1
ATOM 769 C C . GLN A 1 99 ? -6.373 -19.201 2.080 1.00 89.00 99 GLN A C 1
ATOM 771 O O . GLN A 1 99 ? -5.446 -19.273 1.277 1.00 89.00 99 GLN A O 1
ATOM 776 N N . ALA A 1 100 ? -7.019 -18.051 2.315 1.00 89.69 100 ALA A N 1
ATOM 777 C CA . ALA A 1 100 ? -6.653 -16.793 1.671 1.00 89.69 100 ALA A CA 1
ATOM 778 C C . ALA A 1 100 ? -5.273 -16.314 2.142 1.00 89.69 100 ALA A C 1
ATOM 780 O O . ALA A 1 100 ? -4.460 -15.903 1.318 1.00 89.69 100 ALA A O 1
ATOM 781 N N . LEU A 1 101 ? -5.007 -16.417 3.449 1.00 91.50 101 LEU A N 1
ATOM 782 C CA . LEU A 1 101 ? -3.725 -16.048 4.059 1.00 91.50 101 LEU A CA 1
ATOM 783 C C . LEU A 1 101 ? -2.591 -16.962 3.588 1.00 91.50 101 LEU A C 1
ATOM 785 O O . LEU A 1 101 ? -1.505 -16.490 3.261 1.00 91.50 101 LEU A O 1
ATOM 789 N N . GLU A 1 102 ? -2.844 -18.268 3.489 1.00 94.50 102 GLU A N 1
ATOM 790 C CA . GLU A 1 102 ? -1.843 -19.205 2.978 1.00 94.50 102 GLU A CA 1
ATOM 791 C C . GLU A 1 102 ? -1.525 -18.942 1.496 1.00 94.50 102 GLU A C 1
ATOM 793 O O . GLU A 1 102 ? -0.358 -18.912 1.093 1.00 94.50 102 GLU A O 1
ATOM 798 N N . ALA A 1 103 ? -2.550 -18.695 0.676 1.00 94.12 103 A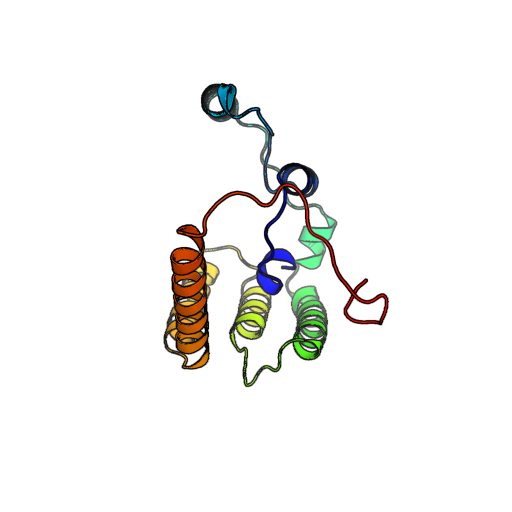LA A N 1
ATOM 799 C CA . ALA A 1 103 ? -2.363 -18.335 -0.726 1.00 94.12 103 ALA A CA 1
ATOM 800 C C . ALA A 1 103 ? -1.626 -16.993 -0.888 1.00 94.12 103 ALA A C 1
ATOM 802 O O . ALA A 1 103 ? -0.768 -16.865 -1.768 1.00 94.12 103 ALA A O 1
ATOM 803 N N . GLU A 1 104 ? -1.922 -16.012 -0.032 1.00 94.19 104 GLU A N 1
ATOM 804 C CA . GLU A 1 104 ? -1.209 -14.735 0.026 1.00 94.19 104 GLU A CA 1
ATOM 805 C C . GLU A 1 104 ? 0.268 -14.941 0.364 1.00 94.19 104 GLU A C 1
ATOM 807 O O . GLU A 1 104 ? 1.125 -14.455 -0.376 1.00 94.19 104 GLU A O 1
ATOM 812 N N . ALA A 1 105 ? 0.580 -15.722 1.402 1.00 94.56 105 ALA A N 1
ATOM 813 C CA . ALA A 1 105 ? 1.954 -16.012 1.802 1.00 94.56 105 ALA A CA 1
ATOM 814 C C . ALA A 1 105 ? 2.758 -16.660 0.662 1.00 94.56 105 ALA A C 1
ATOM 816 O O . ALA A 1 105 ? 3.863 -16.210 0.345 1.00 94.56 105 ALA A O 1
ATOM 817 N N . ARG A 1 106 ? 2.182 -17.659 -0.022 1.00 95.50 106 ARG A N 1
ATOM 818 C CA . ARG A 1 106 ? 2.812 -18.313 -1.185 1.00 95.50 106 ARG A CA 1
ATOM 819 C C . ARG A 1 106 ? 3.035 -17.332 -2.339 1.00 95.50 106 ARG A C 1
ATOM 821 O O . ARG A 1 106 ? 4.114 -17.294 -2.929 1.00 95.50 106 ARG A O 1
ATOM 828 N N . SER A 1 107 ? 2.033 -16.513 -2.659 1.00 95.12 107 SER A N 1
ATOM 829 C CA . SER A 1 107 ? 2.156 -15.494 -3.708 1.00 95.12 107 SER A CA 1
ATOM 830 C C . SER A 1 107 ? 3.212 -14.445 -3.362 1.00 95.12 107 SER A C 1
ATOM 832 O O . SER A 1 107 ? 3.969 -14.025 -4.237 1.00 95.12 107 SER A O 1
ATOM 834 N N . MET A 1 108 ? 3.273 -14.014 -2.104 1.00 94.12 108 MET A N 1
ATOM 835 C CA . MET A 1 108 ? 4.255 -13.050 -1.625 1.00 94.12 108 MET A CA 1
ATOM 836 C C . MET A 1 108 ? 5.670 -13.623 -1.713 1.00 94.12 108 MET A C 1
ATOM 838 O O . MET A 1 108 ? 6.543 -12.955 -2.260 1.00 94.12 108 MET A O 1
ATOM 842 N N . ALA A 1 109 ? 5.884 -14.866 -1.272 1.00 95.88 109 ALA A N 1
ATOM 843 C CA . ALA A 1 109 ? 7.173 -15.547 -1.395 1.00 95.88 109 ALA A CA 1
ATOM 844 C C . ALA A 1 109 ? 7.656 -15.583 -2.856 1.00 95.88 109 ALA A C 1
ATOM 846 O O . ALA A 1 109 ? 8.780 -15.173 -3.149 1.00 95.88 109 ALA A O 1
ATOM 847 N N . ASN A 1 110 ? 6.773 -15.948 -3.791 1.00 95.12 110 ASN A N 1
ATOM 848 C CA . ASN A 1 110 ? 7.091 -15.942 -5.221 1.00 95.12 110 ASN A CA 1
ATOM 849 C C . ASN A 1 110 ? 7.469 -14.542 -5.729 1.00 95.12 110 ASN A C 1
ATOM 851 O O . ASN A 1 110 ? 8.440 -14.392 -6.469 1.00 95.12 110 ASN A O 1
ATOM 855 N N . LEU A 1 111 ? 6.722 -13.507 -5.329 1.00 95.62 111 LEU A N 1
ATOM 856 C CA . LEU A 1 111 ? 6.984 -12.125 -5.739 1.00 95.62 111 LEU A CA 1
ATOM 857 C C . LEU A 1 111 ? 8.307 -11.594 -5.178 1.00 95.62 111 LEU A C 1
ATOM 859 O O . LEU A 1 111 ? 9.030 -10.903 -5.900 1.00 95.62 111 LEU A O 1
ATOM 863 N N . LEU A 1 112 ? 8.649 -11.932 -3.933 1.00 94.75 112 LEU A N 1
ATOM 864 C CA . LEU A 1 112 ? 9.897 -11.518 -3.287 1.00 94.75 112 LEU A CA 1
ATOM 865 C C . LEU A 1 112 ? 11.133 -12.025 -4.039 1.00 94.75 112 LEU A C 1
ATOM 867 O O . LEU A 1 112 ? 12.122 -11.300 -4.140 1.00 94.75 112 LEU A O 1
ATOM 871 N N . CYS A 1 113 ? 11.054 -13.216 -4.633 1.00 94.50 113 CYS A N 1
ATOM 872 C CA . CYS A 1 113 ? 12.141 -13.807 -5.412 1.00 94.50 113 CYS A CA 1
ATOM 873 C C . CYS A 1 113 ? 12.286 -13.226 -6.833 1.00 94.50 113 CYS A C 1
ATOM 875 O O . CYS A 1 113 ? 13.245 -13.557 -7.530 1.00 94.50 113 CYS A O 1
ATOM 877 N N . THR A 1 114 ? 11.373 -12.358 -7.286 1.00 95.50 114 THR A N 1
ATOM 878 C CA . THR A 1 114 ? 11.435 -11.795 -8.646 1.00 95.50 114 THR A CA 1
ATOM 879 C C . THR A 1 114 ? 12.530 -10.730 -8.802 1.00 95.50 114 THR A C 1
ATOM 881 O O . THR A 1 114 ? 12.793 -9.958 -7.871 1.00 95.50 114 THR A O 1
ATOM 884 N N . PRO A 1 115 ? 13.123 -10.588 -10.007 1.00 95.75 115 PRO A N 1
ATOM 885 C CA . PRO A 1 115 ? 14.045 -9.489 -10.296 1.00 95.75 115 PRO A CA 1
ATOM 886 C C . PRO A 1 115 ? 13.369 -8.118 -10.145 1.00 95.75 115 PRO A C 1
ATOM 888 O O . PRO A 1 115 ? 14.003 -7.176 -9.674 1.00 95.75 115 PRO A O 1
ATOM 891 N N . THR A 1 116 ? 12.073 -8.006 -10.469 1.00 95.81 116 THR A N 1
ATOM 892 C CA . THR A 1 116 ? 11.292 -6.781 -10.247 1.00 95.81 116 THR A CA 1
ATOM 893 C C . THR A 1 116 ? 11.315 -6.360 -8.781 1.00 95.81 116 THR A C 1
ATOM 895 O O . THR A 1 116 ? 11.655 -5.214 -8.493 1.00 95.81 116 THR A O 1
ATOM 898 N N . SER A 1 117 ? 10.986 -7.266 -7.852 1.00 95.81 117 SER A N 1
ATOM 899 C CA . SER A 1 117 ? 10.985 -6.958 -6.416 1.00 95.81 117 SER A CA 1
ATOM 900 C C . SER A 1 117 ? 12.367 -6.502 -5.946 1.00 95.81 117 SER A C 1
ATOM 902 O O . SER A 1 117 ? 12.503 -5.424 -5.364 1.00 95.81 117 SER A O 1
ATOM 904 N N . ARG A 1 118 ? 13.415 -7.256 -6.307 1.00 95.94 118 ARG A N 1
ATOM 905 C CA . ARG A 1 118 ? 14.808 -6.920 -5.971 1.00 95.94 118 ARG A CA 1
ATOM 906 C C . ARG A 1 118 ? 15.202 -5.523 -6.457 1.00 95.94 118 ARG A C 1
ATOM 908 O O . ARG A 1 118 ? 15.816 -4.761 -5.712 1.00 95.94 118 ARG A O 1
ATOM 915 N N . ASN A 1 119 ? 14.834 -5.174 -7.687 1.00 97.00 119 ASN A N 1
ATOM 916 C CA . ASN A 1 119 ? 15.149 -3.871 -8.266 1.00 97.00 119 ASN A CA 1
ATOM 917 C C . ASN A 1 119 ? 14.357 -2.733 -7.609 1.00 97.00 119 ASN A C 1
ATOM 919 O O . ASN A 1 119 ? 14.931 -1.679 -7.352 1.00 97.00 119 ASN A O 1
ATOM 923 N N . LEU A 1 120 ? 13.080 -2.938 -7.276 1.00 95.94 120 LEU A N 1
ATOM 924 C CA . LEU A 1 120 ? 12.280 -1.938 -6.559 1.00 95.94 120 LEU A CA 1
ATOM 925 C C . LEU A 1 120 ? 12.822 -1.679 -5.146 1.00 95.94 120 LEU A C 1
ATOM 927 O O . LEU A 1 120 ? 12.959 -0.523 -4.745 1.00 95.94 120 LEU A O 1
ATOM 931 N N . VAL A 1 121 ? 13.205 -2.734 -4.424 1.00 96.50 121 VAL A N 1
ATOM 932 C CA . VAL A 1 121 ? 13.863 -2.619 -3.112 1.00 96.50 121 VAL A CA 1
ATOM 933 C C . VAL A 1 121 ? 15.207 -1.896 -3.239 1.00 96.50 121 VAL A C 1
ATOM 935 O O . VAL A 1 121 ? 15.515 -1.010 -2.443 1.00 96.50 121 VAL A O 1
ATOM 938 N N . ARG A 1 122 ? 15.996 -2.200 -4.276 1.00 97.50 122 ARG A N 1
ATOM 939 C CA . ARG A 1 122 ? 17.243 -1.474 -4.559 1.00 97.50 122 ARG A CA 1
ATOM 940 C C . ARG A 1 122 ? 16.990 0.017 -4.800 1.00 97.50 122 ARG A C 1
ATOM 942 O O . ARG A 1 122 ? 17.707 0.836 -4.234 1.00 97.50 122 ARG A O 1
ATOM 949 N N . VAL A 1 123 ? 15.991 0.376 -5.610 1.00 97.62 123 VAL A N 1
ATOM 950 C CA . VAL A 1 123 ? 15.622 1.781 -5.865 1.00 97.62 123 VAL A CA 1
ATOM 951 C C . VAL A 1 123 ? 15.239 2.486 -4.567 1.00 97.62 123 VAL A C 1
ATOM 953 O O . VAL A 1 123 ? 15.703 3.601 -4.336 1.00 97.62 123 VAL A O 1
ATOM 956 N N . TYR A 1 124 ? 14.470 1.831 -3.695 1.00 96.88 124 TYR A N 1
ATOM 957 C CA . TYR A 1 124 ? 14.141 2.369 -2.376 1.00 96.88 124 TYR A CA 1
ATOM 958 C C . TYR A 1 124 ? 15.402 2.707 -1.566 1.00 96.88 124 TYR A C 1
ATOM 960 O O . TYR A 1 124 ? 15.554 3.840 -1.110 1.00 96.88 124 TYR A O 1
ATOM 968 N N . PHE A 1 125 ? 16.355 1.775 -1.455 1.00 97.44 125 PHE A N 1
ATOM 969 C CA . PHE A 1 125 ? 17.598 2.034 -0.722 1.00 97.44 125 PHE A CA 1
ATOM 970 C C . PHE A 1 125 ? 18.468 3.115 -1.371 1.00 97.44 125 PHE A C 1
ATOM 972 O O . PHE A 1 125 ? 19.092 3.899 -0.661 1.00 97.44 125 PHE A O 1
ATOM 979 N N . LEU A 1 126 ? 18.503 3.199 -2.703 1.00 97.38 126 LEU A N 1
ATOM 980 C CA . LEU A 1 126 ? 19.210 4.278 -3.400 1.00 97.38 126 LEU A CA 1
ATOM 981 C C . LEU A 1 126 ? 18.587 5.648 -3.099 1.00 97.38 126 LEU A C 1
ATOM 983 O O . LEU A 1 126 ? 19.318 6.600 -2.829 1.00 97.38 126 LEU A O 1
ATOM 987 N N . GLN A 1 127 ? 17.256 5.742 -3.084 1.00 96.31 127 GLN A N 1
ATOM 988 C CA . GLN A 1 127 ? 16.551 6.971 -2.715 1.00 96.31 127 GLN A CA 1
ATOM 989 C C . GLN A 1 127 ? 16.810 7.358 -1.257 1.00 96.31 127 GLN A C 1
ATOM 991 O O . GLN A 1 127 ? 17.067 8.526 -0.980 1.00 96.31 127 GLN A O 1
ATOM 996 N N . GLU A 1 128 ? 16.780 6.401 -0.329 1.00 95.25 128 GLU A N 1
ATOM 997 C CA . GLU A 1 128 ? 17.079 6.670 1.082 1.00 95.25 128 GLU A CA 1
ATOM 998 C C . GLU A 1 128 ? 18.524 7.140 1.284 1.00 95.25 128 GLU A C 1
ATOM 1000 O O . GLU A 1 128 ? 18.755 8.108 2.009 1.00 95.25 128 GLU A O 1
ATOM 1005 N N . ARG A 1 129 ? 19.499 6.536 0.590 1.00 94.00 129 ARG A N 1
ATOM 1006 C CA . ARG A 1 129 ? 20.896 7.005 0.616 1.00 94.00 129 ARG A CA 1
ATOM 1007 C C . ARG A 1 129 ? 21.022 8.439 0.102 1.00 94.00 129 ARG A C 1
ATOM 1009 O O . ARG A 1 129 ? 21.677 9.246 0.754 1.00 94.00 129 ARG A O 1
ATOM 1016 N N . LEU A 1 130 ? 20.363 8.767 -1.012 1.00 92.62 130 LEU A N 1
ATOM 1017 C CA . LEU A 1 130 ? 20.371 10.122 -1.572 1.00 92.62 130 LEU A CA 1
ATOM 1018 C C . LEU A 1 130 ? 19.742 11.144 -0.613 1.00 92.62 130 LEU A C 1
ATOM 1020 O O . LEU A 1 130 ? 20.322 12.199 -0.369 1.00 92.62 130 LEU A O 1
ATOM 1024 N N . LYS A 1 131 ? 18.582 10.825 -0.027 1.00 90.00 131 LYS A N 1
ATOM 1025 C CA . LYS A 1 131 ? 17.924 11.698 0.958 1.00 90.00 131 LYS A CA 1
ATOM 1026 C C . LYS A 1 131 ? 18.789 11.917 2.194 1.00 90.00 131 LYS A C 1
ATOM 1028 O O . LYS A 1 131 ? 18.815 13.025 2.712 1.00 90.00 131 LYS A O 1
ATOM 1033 N N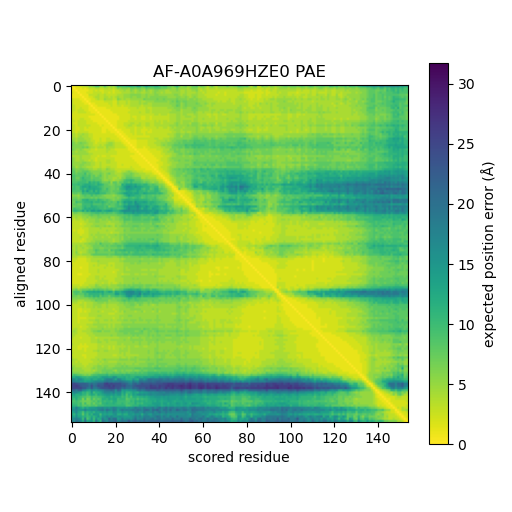 . ASN A 1 132 ? 19.470 10.876 2.675 1.00 89.50 132 ASN A N 1
ATOM 1034 C CA . ASN A 1 132 ? 20.344 10.988 3.840 1.00 89.50 132 ASN A CA 1
ATOM 1035 C C . ASN A 1 132 ? 21.566 11.866 3.557 1.00 89.50 132 ASN A C 1
ATOM 1037 O O . ASN A 1 132 ? 21.888 12.694 4.400 1.00 89.50 132 ASN A O 1
ATOM 1041 N N . ALA A 1 133 ? 22.169 11.769 2.368 1.00 87.38 133 ALA A N 1
ATOM 1042 C CA . ALA A 1 133 ? 23.248 12.673 1.960 1.00 87.38 133 ALA A CA 1
ATOM 1043 C C . ALA A 1 133 ? 22.799 14.150 1.925 1.00 87.38 133 ALA A C 1
ATOM 1045 O O . ALA A 1 133 ? 23.566 15.043 2.259 1.00 87.38 133 ALA A O 1
ATOM 1046 N N . GLY A 1 134 ? 21.536 14.418 1.576 1.00 80.12 134 GLY A N 1
ATOM 1047 C CA . GLY A 1 134 ? 20.975 15.773 1.564 1.00 80.12 134 GLY A CA 1
ATOM 1048 C C . GLY A 1 134 ? 20.631 16.361 2.941 1.00 80.12 134 GLY A C 1
ATOM 1049 O O . GLY A 1 134 ? 20.301 17.542 3.015 1.00 80.12 134 GLY A O 1
ATOM 1050 N N . LYS A 1 135 ? 20.682 15.580 4.032 1.00 77.00 135 LYS A N 1
ATOM 1051 C CA . LYS A 1 135 ? 20.355 16.073 5.388 1.00 77.00 135 LYS A CA 1
ATOM 1052 C C . LYS A 1 135 ? 21.446 16.957 5.991 1.00 77.00 135 LYS A C 1
ATOM 1054 O O . LYS A 1 135 ? 21.149 17.721 6.900 1.00 77.00 135 LYS A O 1
ATOM 1059 N N . GLU A 1 136 ? 22.670 16.867 5.483 1.00 70.19 136 GLU A N 1
ATOM 1060 C CA . GLU A 1 136 ? 23.812 17.676 5.928 1.00 70.19 136 GLU A CA 1
ATOM 1061 C C . GLU A 1 136 ? 23.881 19.045 5.222 1.00 70.19 136 GLU A C 1
ATOM 1063 O O . GLU A 1 136 ? 24.832 19.800 5.410 1.00 70.19 136 GLU A O 1
ATOM 1068 N N . ALA A 1 137 ? 22.873 19.392 4.409 1.00 66.06 137 ALA A N 1
ATOM 1069 C CA . ALA A 1 137 ? 22.832 20.662 3.696 1.00 66.06 137 ALA A CA 1
ATOM 1070 C C . ALA A 1 137 ? 22.700 21.862 4.664 1.00 66.06 137 ALA A C 1
ATOM 1072 O O . ALA A 1 137 ? 21.875 21.828 5.584 1.00 66.06 137 ALA A O 1
ATOM 1073 N N . PRO A 1 138 ? 23.474 22.945 4.460 1.00 67.44 138 PRO A N 1
ATOM 1074 C CA . PRO A 1 138 ? 23.427 24.114 5.326 1.00 67.44 138 PRO A CA 1
ATOM 1075 C C . PRO A 1 138 ? 22.114 24.889 5.139 1.00 67.44 138 PRO A C 1
ATOM 1077 O O . PRO A 1 138 ? 21.645 25.046 4.020 1.00 67.44 138 PRO A O 1
ATOM 1080 N N . ALA A 1 139 ? 21.580 25.384 6.262 1.00 69.75 139 ALA A N 1
ATOM 1081 C CA . ALA A 1 139 ? 20.495 26.357 6.448 1.00 69.75 139 ALA A CA 1
ATOM 1082 C C . ALA A 1 139 ? 19.217 26.220 5.587 1.00 69.75 139 ALA A C 1
ATOM 1084 O O . ALA A 1 139 ? 19.209 26.264 4.362 1.00 69.75 139 ALA A O 1
ATOM 1085 N N . GLN A 1 140 ? 18.068 26.208 6.267 1.00 79.19 140 GLN A N 1
ATOM 1086 C CA . GLN A 1 140 ? 16.756 26.322 5.635 1.00 79.19 140 GLN A CA 1
ATOM 1087 C C . GLN A 1 140 ? 16.668 27.641 4.843 1.00 79.19 140 GLN A C 1
ATOM 1089 O O . GLN A 1 140 ? 16.689 28.725 5.432 1.00 79.19 140 GLN A O 1
ATOM 1094 N N . ALA A 1 141 ? 16.597 27.556 3.512 1.00 83.19 141 ALA A N 1
ATOM 1095 C CA . ALA A 1 141 ? 16.483 28.730 2.654 1.00 83.19 141 ALA A CA 1
ATOM 1096 C C . ALA A 1 141 ? 15.191 29.495 2.987 1.00 83.19 141 ALA A C 1
ATOM 1098 O O . ALA A 1 141 ? 14.090 28.970 2.834 1.00 83.19 141 ALA A O 1
ATOM 1099 N N . LYS A 1 142 ? 15.328 30.737 3.467 1.00 90.19 142 LYS A N 1
ATOM 1100 C CA . LYS A 1 142 ? 14.186 31.617 3.778 1.00 90.19 142 LYS A CA 1
ATOM 1101 C C . LYS A 1 142 ? 13.663 32.353 2.548 1.00 90.19 142 LYS A C 1
ATOM 1103 O O . LYS A 1 142 ? 12.506 32.752 2.522 1.00 90.19 142 LYS A O 1
ATOM 1108 N N . HIS A 1 143 ? 14.524 32.546 1.553 1.00 91.19 143 HIS A N 1
ATOM 1109 C CA . HIS A 1 143 ? 14.212 33.262 0.328 1.00 91.19 143 HIS A CA 1
ATOM 1110 C C . HIS A 1 143 ? 14.947 32.622 -0.848 1.00 91.19 143 HIS A C 1
ATOM 1112 O O . HIS A 1 143 ? 16.118 32.265 -0.720 1.00 91.19 143 HIS A O 1
ATOM 1118 N N . VAL A 1 144 ? 14.255 32.467 -1.977 1.00 90.44 144 VAL A N 1
ATOM 1119 C CA . VAL A 1 144 ? 14.798 31.888 -3.210 1.00 90.44 144 VAL A CA 1
ATOM 1120 C C . VAL A 1 144 ? 14.397 32.799 -4.363 1.00 90.44 144 VAL A C 1
ATOM 1122 O O . VAL A 1 144 ? 13.216 33.086 -4.538 1.00 90.44 144 VAL A O 1
ATOM 1125 N N . HIS A 1 145 ? 15.378 33.245 -5.145 1.00 92.06 145 HIS A N 1
ATOM 1126 C CA . HIS A 1 145 ? 15.147 33.969 -6.392 1.00 92.06 145 HIS A CA 1
ATOM 1127 C C . HIS A 1 145 ? 15.338 33.016 -7.570 1.00 92.06 145 HIS A C 1
ATOM 1129 O O . HIS A 1 145 ? 16.359 32.335 -7.652 1.00 92.06 145 HIS A O 1
ATOM 1135 N N . VAL A 1 146 ? 14.381 32.999 -8.495 1.00 93.31 146 VAL A N 1
ATOM 1136 C CA . VAL A 1 146 ? 14.493 32.286 -9.773 1.00 93.31 146 VAL A CA 1
ATOM 1137 C C . VAL A 1 146 ? 14.681 33.333 -10.867 1.00 93.31 146 VAL A C 1
ATOM 1139 O O . VAL A 1 146 ? 13.831 34.202 -11.048 1.00 93.31 146 VAL A O 1
ATOM 1142 N N . VAL A 1 147 ? 15.818 33.291 -11.566 1.00 91.88 147 VAL A N 1
ATOM 1143 C CA . VAL A 1 147 ? 16.118 34.231 -12.656 1.00 91.88 147 VAL A CA 1
ATOM 1144 C C . VAL A 1 147 ? 15.728 33.588 -13.983 1.00 91.88 147 VAL A C 1
ATOM 1146 O O . VAL A 1 147 ? 16.405 32.686 -14.471 1.00 91.88 147 VAL A O 1
ATOM 1149 N N . GLY A 1 148 ? 14.623 34.067 -14.553 1.00 88.06 148 GLY A N 1
ATOM 1150 C CA . GLY A 1 148 ? 14.035 33.572 -15.797 1.00 88.06 148 GLY A CA 1
ATOM 1151 C C . GLY A 1 148 ? 12.560 33.210 -15.615 1.00 88.06 148 GLY A C 1
ATOM 1152 O O . GLY A 1 148 ? 12.214 32.459 -14.713 1.00 88.06 148 GLY A O 1
ATOM 1153 N N . ALA A 1 149 ? 11.695 33.736 -16.488 1.00 86.94 149 ALA A N 1
ATOM 1154 C CA . ALA A 1 149 ? 10.235 33.565 -16.431 1.00 86.94 149 ALA A CA 1
ATOM 1155 C C . ALA A 1 149 ? 9.694 32.675 -17.571 1.00 86.94 149 ALA A C 1
ATOM 1157 O O . ALA A 1 149 ? 8.619 32.911 -18.116 1.00 86.94 149 ALA A O 1
ATOM 1158 N N . GLY A 1 150 ? 10.485 31.683 -17.987 1.00 89.88 150 GLY A N 1
ATOM 1159 C CA . GLY A 1 150 ? 10.080 30.686 -18.982 1.00 89.88 150 GLY A CA 1
ATOM 1160 C C . GLY A 1 150 ? 9.368 29.483 -18.354 1.00 89.88 150 GLY A C 1
ATOM 1161 O O . GLY A 1 150 ? 9.158 29.427 -17.148 1.00 89.88 150 GLY A O 1
ATOM 1162 N N . VAL A 1 151 ? 9.076 28.463 -19.168 1.00 92.06 151 VAL A N 1
ATOM 1163 C CA . VAL A 1 151 ? 8.342 27.243 -18.757 1.00 92.06 151 VAL A CA 1
ATOM 1164 C C . VAL A 1 151 ? 8.989 26.500 -17.575 1.00 92.06 151 VAL A C 1
ATOM 1166 O O . VAL A 1 151 ? 8.285 25.879 -16.792 1.00 92.06 151 VAL A O 1
ATOM 1169 N N . MET A 1 152 ? 10.316 26.578 -17.419 1.00 89.12 152 MET A N 1
ATOM 1170 C CA . MET A 1 152 ? 11.050 25.943 -16.311 1.00 89.12 152 MET A CA 1
ATOM 1171 C C . MET A 1 152 ? 11.136 26.802 -15.036 1.00 89.12 152 MET A C 1
ATOM 1173 O O . MET A 1 152 ? 11.597 26.297 -14.016 1.00 89.12 152 MET A O 1
ATOM 1177 N N . GLY A 1 153 ? 10.776 28.091 -15.101 1.00 85.12 153 GLY A N 1
ATOM 1178 C CA . GLY A 1 153 ? 10.895 29.037 -13.982 1.00 85.12 153 GLY A CA 1
ATOM 1179 C C . GLY A 1 153 ? 9.599 29.282 -13.202 1.00 85.12 153 GLY A C 1
ATOM 1180 O O . GLY A 1 153 ? 9.648 29.956 -12.174 1.00 85.12 153 GLY A O 1
ATOM 1181 N N . GLY A 1 154 ? 8.466 28.778 -13.703 1.00 77.56 154 GLY A N 1
ATOM 1182 C CA . GLY A 1 154 ? 7.150 28.846 -13.054 1.00 77.56 154 GLY A CA 1
ATOM 1183 C C . GLY A 1 154 ? 6.816 27.645 -12.179 1.00 77.56 154 GLY A C 1
ATOM 1184 O O . GLY A 1 154 ? 7.583 26.657 -12.184 1.00 77.56 154 GLY A O 1
#

Sequence (154 aa):
MDLMLTGRSVRPKQALAIGLVDRLAPRAQLNEVAKQLALNPPPQRSASFVQRLLNLAPVRPLLARRMRAQVARARARSHYPAPYALIDLWQRYGGAGPQALEAEARSMANLLCTPTSRNLVRVYFLQERLKNAGKEAPAQAKHVHVVGAGVMGG

Radius of gyration: 21.93 Å; Cα contacts (8 Å, |Δi|>4): 66; chains: 1; bounding box: 48×55×47 Å

Foldseek 3Di:
DVCQLVVDDDDPVRCCVVVVDVDDDDPVCVVVVVVVCVVPPDPDDDDDPVVVVCLDLVNLVVVLVVQVVVCCVPDPCVLDVVSNLVSVLCNPPVCDDPVSVVSVVVSVVVVCPDPNVVVVVVVVVVVVVVVVVCVPDDDDDPDDDQPDDDPVRD

Mean predicted aligned error: 7.04 Å

Solvent-accessible surface area (backbone atoms only — not comparable to full-atom values): 9522 Å² total; per-residue (Å²): 106,71,57,74,67,69,66,62,88,74,55,70,72,55,29,44,73,75,62,79,37,94,78,86,71,59,82,92,44,41,69,60,55,49,51,52,40,69,76,56,63,75,81,82,84,69,77,52,71,69,57,51,56,57,60,32,74,87,44,22,62,62,52,41,52,54,52,51,58,59,43,49,76,82,43,50,60,91,71,44,51,64,61,55,54,52,44,53,48,38,49,73,42,64,75,56,61,71,71,32,52,53,53,47,52,56,51,49,56,59,49,60,74,32,71,55,43,50,51,52,54,47,50,50,52,51,51,51,53,53,54,57,68,58,68,78,61,80,74,86,79,88,76,85,86,75,91,56,91,52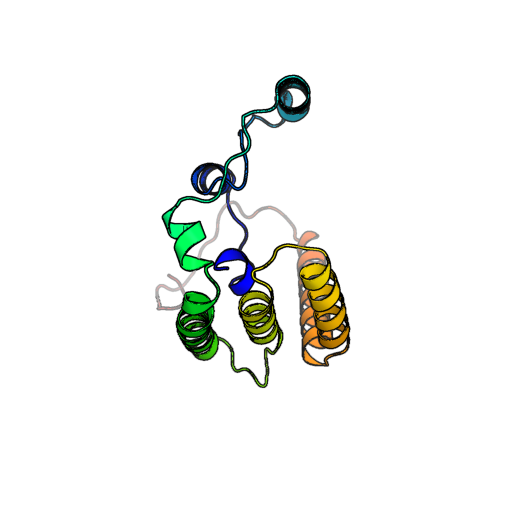,90,88,54,111

Secondary structure (DSSP, 8-state):
-HHHHH-----HHHHHHTTS-S----GGGHHHHHHHHHHSPPPPPPPPHHHHHHTSTTTHHHHHHHHHHHHHHHS-TTT--HHHHHHHHHHHHTT-SHHHHHHHHHHHHHHHTSHHHHHHHHHHHHHHHHHHHGGG--S--S-------STTT-

pLDDT: mean 89.01, std 7.51, range [66.06, 97.62]